Protein AF-A0A847A2R9-F1 (afdb_monomer_lite)

Radius of gyration: 17.77 Å; chains: 1; bounding box: 40×55×48 Å

pLDDT: mean 84.09, std 15.03, range [45.41, 97.19]

Sequence (119 aa):
MTVMTLTTTMRPEVLPLAPTKTVEEVWQQPAVGTPWCEDGEHNLGLDEVLDVLYALGFNEDMQSVTHAQIVRMSMELWLYEAVCAFFHLGVEDAAKRVHGVVADEYPLGEGLAIVKEFS

Structure (mmCIF, N/CA/C/O backbone):
data_AF-A0A847A2R9-F1
#
_entry.id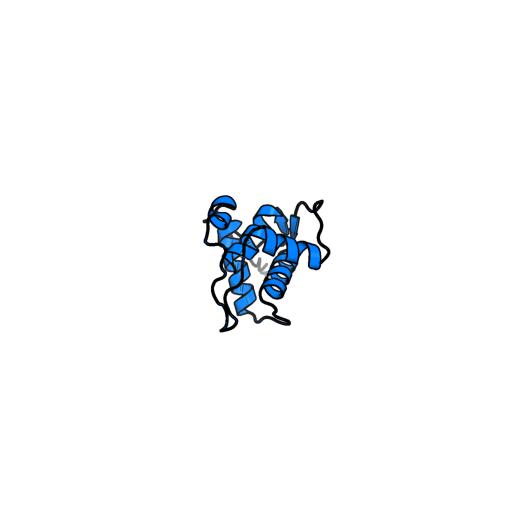   AF-A0A847A2R9-F1
#
loop_
_atom_site.group_PDB
_atom_site.id
_atom_site.type_symbol
_atom_site.label_atom_id
_atom_site.label_alt_id
_atom_site.label_comp_id
_atom_site.label_asym_id
_atom_site.label_entity_id
_atom_site.label_seq_id
_atom_site.pdbx_PDB_ins_code
_atom_site.Cartn_x
_atom_site.Cartn_y
_atom_site.Cartn_z
_atom_site.occupancy
_atom_site.B_iso_or_equiv
_atom_site.auth_seq_id
_atom_site.auth_comp_id
_atom_site.auth_asym_id
_atom_site.auth_atom_id
_atom_site.pdbx_PDB_model_num
ATOM 1 N N . MET A 1 1 ? -21.509 -45.051 32.765 1.00 45.41 1 MET A N 1
ATOM 2 C CA . MET A 1 1 ? -21.341 -43.585 32.855 1.00 45.41 1 MET A CA 1
ATOM 3 C C . MET A 1 1 ? -20.363 -43.182 31.765 1.00 45.41 1 MET A C 1
ATOM 5 O O . MET A 1 1 ? -19.192 -43.508 31.882 1.00 45.41 1 MET A O 1
ATOM 9 N N . THR A 1 2 ? -20.854 -42.595 30.675 1.00 47.00 2 THR A N 1
ATOM 10 C CA . THR A 1 2 ? -20.033 -42.176 29.528 1.00 47.00 2 THR A CA 1
ATOM 11 C C . THR A 1 2 ? -19.778 -40.682 29.660 1.00 47.00 2 THR A C 1
ATOM 13 O O . THR A 1 2 ? -20.729 -39.906 29.682 1.00 47.00 2 THR A O 1
ATOM 16 N N . VAL A 1 3 ? -18.517 -40.281 29.802 1.00 47.25 3 VAL A N 1
ATOM 17 C CA . VAL A 1 3 ? -18.122 -38.869 29.865 1.00 47.25 3 VAL A CA 1
ATOM 18 C C . VAL A 1 3 ? -17.824 -38.416 28.437 1.00 47.25 3 VAL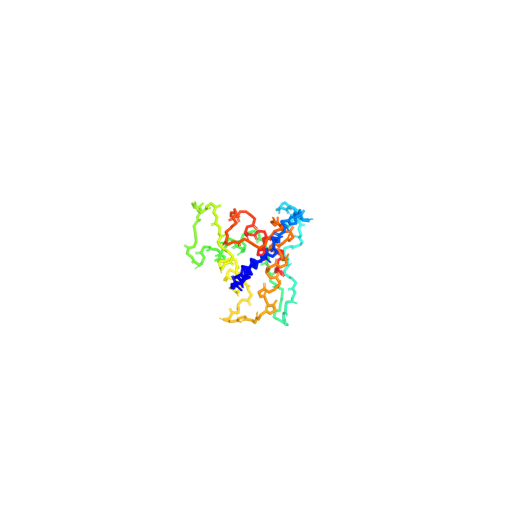 A C 1
ATOM 20 O O . VAL A 1 3 ? -16.877 -38.903 27.827 1.00 47.25 3 VAL A O 1
ATOM 23 N N . MET A 1 4 ? -18.655 -37.528 27.885 1.00 48.19 4 MET A N 1
ATOM 24 C CA . MET A 1 4 ? -18.361 -36.830 26.631 1.00 48.19 4 MET A CA 1
ATOM 25 C C . MET A 1 4 ? -17.498 -35.609 26.950 1.00 48.19 4 MET A C 1
ATOM 27 O O . MET A 1 4 ? -17.961 -34.663 27.583 1.00 48.19 4 MET A O 1
ATOM 31 N N . THR A 1 5 ? -16.240 -35.631 26.529 1.00 51.59 5 THR A N 1
ATOM 32 C CA . THR A 1 5 ? -15.365 -34.458 26.536 1.00 51.59 5 THR A CA 1
ATOM 33 C C . THR A 1 5 ? -15.664 -33.602 25.309 1.00 51.59 5 THR A C 1
ATOM 35 O O . THR A 1 5 ? -15.358 -33.980 24.182 1.00 51.59 5 THR A O 1
ATOM 38 N N . LEU A 1 6 ? -16.278 -32.439 25.530 1.00 53.78 6 LEU A N 1
ATOM 39 C CA . LEU A 1 6 ? -16.401 -31.380 24.531 1.00 53.78 6 LEU A CA 1
ATOM 40 C C . LEU A 1 6 ? -15.054 -30.657 24.436 1.00 53.78 6 LEU A C 1
ATOM 42 O O . LEU A 1 6 ? -14.677 -29.905 25.334 1.00 53.78 6 LEU A O 1
ATOM 46 N N . THR A 1 7 ? -14.305 -30.906 23.367 1.00 52.59 7 THR A N 1
ATOM 47 C CA . THR A 1 7 ? -13.099 -30.136 23.050 1.00 52.59 7 THR A CA 1
ATOM 48 C C . THR A 1 7 ? -13.528 -28.847 22.353 1.00 52.59 7 THR A C 1
ATOM 50 O O . THR A 1 7 ? -13.653 -28.798 21.133 1.00 52.59 7 THR A O 1
ATOM 53 N N . THR A 1 8 ? -13.794 -27.795 23.128 1.00 56.47 8 THR A N 1
ATOM 54 C CA . THR A 1 8 ? -13.871 -26.434 22.585 1.00 56.47 8 THR A CA 1
ATOM 55 C C . THR A 1 8 ? -12.456 -26.011 22.207 1.00 56.47 8 THR A C 1
ATOM 57 O O . THR A 1 8 ? -11.657 -25.641 23.065 1.00 56.47 8 THR A O 1
ATOM 60 N N . THR A 1 9 ? -12.127 -26.089 20.920 1.00 56.72 9 THR A N 1
ATOM 61 C CA . THR A 1 9 ? -10.931 -25.453 20.363 1.00 56.72 9 THR A CA 1
ATOM 62 C C . THR A 1 9 ? -11.115 -23.940 20.458 1.00 56.72 9 THR A C 1
ATOM 64 O O . THR A 1 9 ? -11.808 -23.340 19.639 1.00 56.72 9 THR A O 1
ATOM 67 N N . MET A 1 10 ? -10.520 -23.311 21.474 1.00 48.50 10 MET A N 1
ATOM 68 C CA . MET A 1 10 ? -10.335 -21.861 21.488 1.00 48.50 10 MET A CA 1
ATOM 69 C C . MET A 1 10 ? -9.346 -21.506 20.374 1.00 48.50 10 MET A C 1
ATOM 71 O O . MET A 1 10 ? -8.151 -21.777 20.483 1.00 48.50 10 MET A O 1
ATOM 75 N N . ARG A 1 11 ? -9.851 -20.932 19.278 1.00 56.38 11 ARG A N 1
ATOM 76 C CA . ARG A 1 11 ? -9.018 -20.224 18.303 1.00 56.38 11 ARG A CA 1
ATOM 77 C C . ARG A 1 11 ? -8.538 -18.944 18.998 1.00 56.38 11 ARG A C 1
ATOM 79 O O . ARG A 1 11 ? -9.395 -18.219 19.499 1.00 56.38 11 ARG A O 1
ATOM 86 N N . PRO A 1 12 ? -7.226 -18.669 19.088 1.00 53.50 12 PRO A N 1
ATOM 87 C CA . PRO A 1 12 ? -6.765 -17.413 19.657 1.00 53.50 12 PRO A CA 1
ATOM 88 C C . PRO A 1 12 ? -7.314 -16.274 18.797 1.00 53.50 12 PRO A C 1
ATOM 90 O O . PRO A 1 12 ? -7.092 -16.234 17.585 1.00 53.50 12 PRO A O 1
ATOM 93 N N . GLU A 1 13 ? -8.084 -15.393 19.423 1.00 57.22 13 GLU A N 1
ATOM 94 C CA . GLU A 1 13 ? -8.510 -14.135 18.831 1.00 57.22 13 GLU A CA 1
ATOM 95 C C . GLU A 1 13 ? -7.252 -13.270 18.714 1.00 57.22 13 GLU A C 1
ATOM 97 O O . GLU A 1 13 ? -6.667 -12.862 19.718 1.00 57.22 13 GLU A O 1
ATOM 102 N N . VAL A 1 14 ? -6.751 -13.100 17.489 1.00 64.06 14 VAL A N 1
ATOM 103 C CA . VAL A 1 14 ? -5.631 -12.194 17.227 1.00 64.06 14 VAL A CA 1
ATOM 104 C C . VAL A 1 14 ? -6.181 -10.790 17.429 1.00 64.06 14 VAL A C 1
ATOM 106 O O . VAL A 1 14 ? -6.896 -10.274 16.575 1.00 64.06 14 VAL A O 1
ATOM 109 N N . LEU A 1 15 ? -5.912 -10.214 18.600 1.00 62.50 15 LEU A N 1
ATOM 110 C CA . LEU A 1 15 ? -6.312 -8.848 18.913 1.00 62.50 15 LEU A CA 1
ATOM 111 C C . LEU A 1 15 ? -5.688 -7.897 17.877 1.00 62.50 15 LEU A C 1
ATOM 113 O O . LEU A 1 15 ? -4.486 -8.018 17.616 1.00 62.50 15 LEU A O 1
ATOM 117 N N . PRO A 1 16 ? -6.467 -6.964 17.299 1.00 68.00 16 PRO A N 1
ATOM 118 C CA . PRO A 1 16 ? -5.929 -5.941 16.412 1.00 68.00 16 PRO A CA 1
ATOM 119 C C . PRO A 1 16 ? -4.798 -5.184 17.112 1.00 68.00 16 PRO A C 1
ATOM 121 O O . PRO A 1 16 ? -4.945 -4.770 18.267 1.00 68.00 16 PRO A O 1
ATOM 124 N N . LEU A 1 17 ? -3.664 -5.014 16.434 1.00 75.81 17 LEU A N 1
ATOM 125 C CA . LEU A 1 17 ? -2.611 -4.124 16.910 1.00 75.81 17 LEU A CA 1
ATOM 126 C C . LEU A 1 17 ? -3.048 -2.681 16.651 1.00 75.81 17 LEU A C 1
ATOM 128 O O . LEU A 1 17 ? -3.836 -2.409 15.748 1.00 75.81 17 LEU A O 1
ATOM 132 N N . ALA A 1 18 ? -2.536 -1.737 17.436 1.00 81.56 18 ALA A N 1
ATOM 133 C CA . ALA A 1 18 ? -2.655 -0.338 17.049 1.00 81.56 18 ALA A CA 1
ATOM 134 C C . ALA A 1 18 ? -1.826 -0.112 15.770 1.00 81.56 18 ALA A C 1
ATOM 136 O O . ALA A 1 18 ? -0.678 -0.572 15.735 1.00 81.56 18 ALA A O 1
ATOM 137 N N . PRO A 1 19 ? -2.358 0.596 14.755 1.00 87.12 19 PRO A N 1
ATOM 138 C CA . PRO A 1 19 ? -1.555 1.066 13.637 1.00 87.12 19 PRO A CA 1
ATOM 139 C C . PRO A 1 19 ? -0.315 1.793 14.148 1.00 87.12 19 PRO A C 1
ATOM 141 O O . PRO A 1 19 ? -0.399 2.652 15.029 1.00 87.12 19 PRO A O 1
ATOM 144 N N . THR A 1 20 ? 0.845 1.438 13.612 1.00 92.44 20 THR A N 1
ATOM 145 C CA . THR A 1 20 ? 2.116 2.085 13.954 1.00 92.44 20 THR A CA 1
ATOM 146 C C . THR A 1 20 ? 2.446 3.244 13.020 1.00 92.44 20 THR A C 1
ATOM 148 O O . THR A 1 20 ? 3.354 4.010 13.324 1.00 92.44 20 THR A O 1
ATOM 151 N N . LYS A 1 21 ? 1.754 3.342 11.878 1.00 92.06 21 LYS A N 1
ATOM 152 C CA . LYS A 1 21 ? 1.878 4.416 10.891 1.00 92.06 21 LYS A CA 1
ATOM 153 C C . LYS A 1 21 ? 0.495 4.854 10.423 1.00 92.06 21 LYS A C 1
ATOM 155 O O . LYS A 1 21 ? -0.369 4.024 10.158 1.00 92.06 21 LYS A O 1
ATOM 160 N N . THR A 1 22 ? 0.305 6.156 10.290 1.00 94.94 22 THR A N 1
ATOM 161 C CA . THR A 1 22 ? -0.858 6.760 9.638 1.00 94.94 22 THR A CA 1
ATOM 162 C C . THR A 1 22 ? -0.678 6.779 8.120 1.00 94.94 22 THR A C 1
ATOM 164 O O . THR A 1 22 ? 0.443 6.744 7.615 1.00 94.94 22 THR A O 1
ATOM 167 N N . VAL A 1 23 ? -1.786 6.891 7.381 1.00 94.31 23 VAL A N 1
ATOM 168 C CA . VAL A 1 23 ? -1.768 7.061 5.916 1.00 94.31 23 VAL A CA 1
ATOM 169 C C . VAL A 1 23 ? -0.903 8.258 5.509 1.00 94.31 23 VAL A C 1
ATOM 171 O O . VAL A 1 23 ? -0.086 8.144 4.603 1.00 94.31 23 VAL A O 1
ATOM 174 N N . GLU A 1 24 ? -1.028 9.383 6.215 1.00 94.75 24 GLU A N 1
ATOM 175 C CA . GLU A 1 24 ? -0.223 10.582 5.959 1.00 94.75 24 GLU A CA 1
ATOM 176 C C . GLU A 1 24 ? 1.276 10.299 6.133 1.00 94.75 24 GLU A C 1
ATOM 178 O O . GLU A 1 24 ? 2.068 10.589 5.242 1.00 94.75 24 GLU A O 1
ATOM 183 N N . GLU A 1 25 ? 1.680 9.670 7.243 1.00 94.00 25 GLU A N 1
ATOM 184 C CA . GLU A 1 25 ? 3.089 9.338 7.499 1.00 94.00 25 GLU A CA 1
ATOM 185 C C . GLU A 1 25 ? 3.685 8.413 6.435 1.00 94.00 25 GLU A C 1
ATOM 187 O O . GLU A 1 25 ? 4.876 8.515 6.141 1.00 94.00 25 GLU A O 1
ATOM 192 N N . VAL A 1 26 ? 2.882 7.522 5.850 1.00 93.56 26 VAL A N 1
ATOM 193 C CA . VAL A 1 26 ? 3.316 6.668 4.739 1.00 93.56 26 VAL A CA 1
ATOM 194 C C . VAL A 1 26 ? 3.611 7.498 3.488 1.00 93.56 26 VAL A C 1
ATOM 196 O O . VAL A 1 26 ? 4.658 7.317 2.870 1.00 93.56 26 VAL A O 1
ATOM 199 N N . TRP A 1 27 ? 2.742 8.445 3.137 1.00 93.06 27 TRP A N 1
ATOM 200 C CA . TRP A 1 27 ? 2.913 9.272 1.936 1.00 93.06 27 TRP A CA 1
ATOM 201 C C . TRP A 1 27 ? 3.979 10.365 2.069 1.00 93.06 27 TRP A C 1
ATOM 203 O O . TRP A 1 27 ? 4.446 10.881 1.058 1.00 93.06 27 TRP A O 1
ATOM 213 N N . GLN A 1 28 ? 4.419 10.680 3.290 1.00 92.69 28 GLN A N 1
ATOM 214 C CA . GLN A 1 28 ? 5.578 11.549 3.531 1.00 92.69 28 GLN A CA 1
ATOM 215 C C . GLN A 1 28 ? 6.928 10.819 3.377 1.00 92.69 28 GLN A C 1
ATOM 217 O O . GLN A 1 28 ? 7.986 11.451 3.454 1.00 92.69 28 GLN A O 1
ATOM 222 N N . GLN A 1 29 ? 6.932 9.496 3.175 1.00 88.56 29 GLN A N 1
ATOM 223 C CA . GLN A 1 29 ? 8.156 8.748 2.882 1.00 88.56 29 GLN A CA 1
ATOM 224 C C . GLN A 1 29 ? 8.690 9.104 1.482 1.00 88.56 29 GLN A C 1
ATOM 226 O O . GLN A 1 29 ? 7.921 9.531 0.619 1.00 88.56 29 GLN A O 1
ATOM 231 N N . PRO A 1 30 ? 9.998 8.917 1.215 1.00 87.06 30 PRO A N 1
ATOM 232 C CA . PRO A 1 30 ? 10.548 9.109 -0.123 1.00 87.06 30 PRO A CA 1
ATOM 233 C C . PRO A 1 30 ? 9.720 8.377 -1.187 1.00 87.06 30 PRO A C 1
ATOM 235 O O . PRO A 1 30 ? 9.303 7.236 -0.985 1.00 87.06 30 PRO A O 1
ATOM 238 N N . ALA A 1 31 ? 9.495 9.010 -2.338 1.00 83.44 31 ALA A N 1
ATOM 239 C CA . ALA A 1 31 ? 8.711 8.453 -3.446 1.00 83.44 31 ALA A CA 1
ATOM 240 C C . ALA A 1 31 ? 9.459 7.356 -4.233 1.00 83.44 31 ALA A C 1
ATOM 242 O O . ALA A 1 31 ? 9.233 7.187 -5.424 1.00 83.44 31 ALA A O 1
ATOM 243 N N . VAL A 1 32 ? 10.340 6.611 -3.570 1.00 79.69 32 VAL A N 1
ATOM 244 C CA . VAL A 1 32 ? 11.132 5.521 -4.143 1.00 79.69 32 VAL A CA 1
ATOM 245 C C . VAL A 1 32 ? 10.865 4.240 -3.365 1.00 79.69 32 VAL A C 1
ATOM 247 O O . VAL A 1 32 ? 10.733 4.285 -2.141 1.00 79.69 32 VAL A O 1
ATOM 250 N N . GLY A 1 33 ? 10.749 3.122 -4.075 1.00 69.88 33 GLY A N 1
ATOM 251 C CA . GLY A 1 33 ? 10.626 1.798 -3.471 1.00 69.88 33 GLY A CA 1
ATOM 252 C C . GLY A 1 33 ? 11.921 1.294 -2.875 1.00 69.88 33 GLY A C 1
ATOM 253 O O . GLY A 1 33 ? 13.015 1.624 -3.336 1.00 69.88 33 GLY A O 1
ATOM 254 N N . THR A 1 34 ? 11.785 0.463 -1.849 1.00 69.19 34 THR A N 1
ATOM 255 C CA . THR A 1 34 ? 12.879 -0.364 -1.363 1.00 69.19 34 THR A CA 1
ATOM 256 C C . THR A 1 34 ? 13.185 -1.395 -2.441 1.00 69.19 34 THR A C 1
ATOM 258 O O . THR A 1 34 ? 12.299 -2.160 -2.799 1.00 69.19 34 THR A O 1
ATOM 261 N N . PRO A 1 35 ? 14.413 -1.473 -2.972 1.00 65.88 35 PRO A N 1
ATOM 262 C CA . PRO A 1 35 ? 14.726 -2.458 -3.998 1.00 65.88 35 PRO A CA 1
ATOM 263 C C . PRO A 1 35 ? 14.550 -3.873 -3.430 1.00 65.88 35 PRO A C 1
ATOM 265 O O . PRO A 1 35 ? 15.331 -4.322 -2.589 1.00 65.88 35 PRO A O 1
ATOM 268 N N . TRP A 1 36 ? 13.498 -4.567 -3.870 1.00 63.12 36 TRP A N 1
ATOM 269 C CA . TRP A 1 36 ? 13.210 -5.947 -3.469 1.00 63.12 36 TRP A CA 1
ATOM 270 C C . TRP A 1 36 ? 14.088 -6.955 -4.230 1.00 63.12 36 TRP A C 1
ATOM 272 O O . TRP A 1 36 ? 14.404 -8.017 -3.693 1.00 63.12 36 TRP A O 1
ATOM 282 N N . CYS A 1 37 ? 14.502 -6.615 -5.455 1.00 56.38 37 CYS A N 1
ATOM 283 C CA . CYS A 1 37 ? 15.431 -7.333 -6.340 1.00 56.38 37 CYS A CA 1
ATOM 284 C C . CYS A 1 37 ? 16.221 -6.297 -7.177 1.00 56.38 37 CYS A C 1
ATOM 286 O O . CYS A 1 37 ? 15.869 -5.123 -7.154 1.00 56.38 37 CYS A O 1
ATOM 288 N N . GLU A 1 38 ? 17.295 -6.690 -7.878 1.00 55.38 38 GLU A N 1
ATOM 289 C CA . GLU A 1 38 ? 18.253 -5.791 -8.579 1.00 55.38 38 GLU A CA 1
ATOM 290 C C . GLU A 1 38 ? 17.656 -4.885 -9.685 1.00 55.38 38 GLU A C 1
ATOM 292 O O . GLU A 1 38 ? 18.379 -4.112 -10.321 1.00 55.38 38 GLU A O 1
ATOM 297 N N . ASP A 1 39 ? 16.345 -4.942 -9.898 1.00 56.41 39 ASP A N 1
ATOM 298 C CA . ASP A 1 39 ? 15.614 -4.213 -10.923 1.00 56.41 39 ASP A CA 1
ATOM 299 C C . ASP A 1 39 ? 15.275 -2.785 -10.461 1.00 56.41 39 ASP A C 1
ATOM 301 O O . ASP A 1 39 ? 14.134 -2.4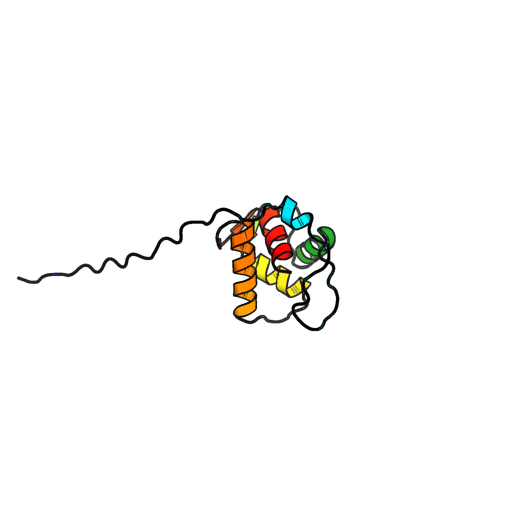48 -10.194 1.00 56.41 39 ASP A O 1
ATOM 305 N N . GLY A 1 40 ? 16.294 -1.927 -10.394 1.00 55.94 40 GLY A N 1
ATOM 306 C CA . GLY A 1 40 ? 16.151 -0.467 -10.472 1.00 55.94 40 GLY A CA 1
ATOM 307 C C . GLY A 1 40 ? 15.353 0.257 -9.371 1.00 55.94 40 GLY A C 1
ATOM 308 O O . GLY A 1 40 ? 14.855 -0.307 -8.402 1.00 55.94 40 GLY A O 1
ATOM 309 N N . GLU A 1 41 ? 15.290 1.583 -9.505 1.00 66.00 41 GLU A N 1
ATOM 310 C CA . GLU A 1 41 ? 14.459 2.447 -8.663 1.00 66.00 41 GLU A CA 1
ATOM 311 C C . GLU A 1 41 ? 13.024 2.449 -9.207 1.00 66.00 41 GLU A C 1
ATOM 313 O O . GLU A 1 41 ? 12.796 2.815 -10.361 1.00 66.00 41 GLU A O 1
ATOM 318 N N . HIS A 1 42 ? 12.052 2.070 -8.376 1.00 72.56 42 HIS A N 1
ATOM 319 C CA . HIS A 1 42 ? 10.630 2.196 -8.693 1.00 72.56 42 HIS A CA 1
ATOM 320 C C . HIS A 1 42 ? 10.080 3.480 -8.068 1.00 72.56 42 HIS A C 1
ATOM 322 O O . HIS A 1 42 ? 10.213 3.684 -6.858 1.00 72.56 42 HIS A O 1
ATOM 328 N N . ASN A 1 43 ? 9.450 4.338 -8.876 1.00 79.00 43 ASN A N 1
ATOM 329 C CA . ASN A 1 43 ? 8.699 5.473 -8.348 1.00 79.00 43 ASN A CA 1
ATOM 330 C C . ASN A 1 43 ? 7.416 4.971 -7.691 1.00 79.00 43 ASN A C 1
ATOM 332 O O . ASN A 1 43 ? 6.661 4.187 -8.261 1.00 79.00 43 ASN A O 1
ATOM 336 N N . LEU A 1 44 ? 7.190 5.450 -6.479 1.00 84.94 44 LEU A N 1
ATOM 337 C CA . LEU A 1 44 ? 6.064 5.087 -5.632 1.00 84.94 44 LEU A CA 1
ATOM 338 C C . LEU A 1 44 ? 5.414 6.355 -5.081 1.00 84.94 44 LEU A C 1
ATOM 340 O O . LEU A 1 44 ? 5.206 6.481 -3.870 1.00 84.94 44 LEU A O 1
ATOM 344 N N . GLY A 1 45 ? 5.213 7.351 -5.939 1.00 88.25 45 GLY A N 1
ATOM 345 C CA . GLY A 1 45 ? 4.331 8.461 -5.627 1.00 88.25 45 GLY A CA 1
ATOM 346 C C . GLY A 1 45 ? 2.876 8.001 -5.665 1.00 88.25 45 GLY A C 1
ATOM 347 O O . GLY A 1 45 ? 2.555 6.872 -6.047 1.00 88.25 45 GLY A O 1
ATOM 348 N N . LEU A 1 46 ? 1.979 8.877 -5.217 1.00 88.38 46 LEU A N 1
ATOM 349 C CA . LEU A 1 46 ? 0.548 8.586 -5.244 1.00 88.38 46 LEU A CA 1
ATOM 350 C C . LEU A 1 46 ? 0.064 8.357 -6.681 1.00 88.38 46 LEU A C 1
ATOM 352 O O . LEU A 1 46 ? -0.686 7.416 -6.918 1.00 88.38 46 LEU A O 1
ATOM 356 N N . ASP A 1 47 ? 0.537 9.175 -7.620 1.00 90.06 47 ASP A N 1
ATOM 357 C CA . ASP A 1 47 ? 0.141 9.105 -9.026 1.00 90.06 47 ASP A CA 1
ATOM 358 C C . ASP A 1 47 ? 0.535 7.759 -9.651 1.00 90.06 47 ASP A C 1
ATOM 360 O O . ASP A 1 47 ? -0.302 7.121 -10.280 1.00 90.06 47 ASP A O 1
ATOM 364 N N . GLU A 1 48 ? 1.745 7.249 -9.395 1.00 89.31 48 GLU A N 1
ATOM 365 C CA . GLU A 1 48 ? 2.170 5.943 -9.918 1.00 89.31 48 GLU A CA 1
ATOM 366 C C . GLU A 1 48 ? 1.348 4.780 -9.345 1.00 89.31 48 GLU A C 1
ATOM 368 O O . GLU A 1 48 ? 0.977 3.849 -10.064 1.00 89.31 48 GLU A O 1
ATOM 373 N N . VAL A 1 49 ? 1.025 4.828 -8.048 1.00 89.69 49 VAL A N 1
ATOM 374 C CA . VAL A 1 49 ? 0.176 3.805 -7.418 1.00 89.69 49 VAL A CA 1
ATOM 375 C C . VAL A 1 49 ? -1.251 3.869 -7.975 1.00 89.69 49 VAL A C 1
ATOM 377 O O . VAL A 1 49 ? -1.869 2.825 -8.199 1.00 89.69 49 VAL A O 1
ATOM 380 N N . LEU A 1 50 ? -1.775 5.072 -8.230 1.00 90.56 50 LEU A N 1
ATOM 381 C CA . LEU A 1 50 ? -3.080 5.268 -8.860 1.00 90.56 50 LEU A CA 1
ATOM 382 C C . LEU A 1 50 ? -3.090 4.804 -10.322 1.00 90.56 50 LEU A C 1
ATOM 384 O O . LEU A 1 50 ? -4.060 4.182 -10.745 1.00 90.56 50 LEU A O 1
ATOM 388 N N . ASP A 1 51 ? -2.020 5.025 -11.080 1.00 90.88 51 ASP A N 1
ATOM 389 C CA . ASP A 1 51 ? -1.904 4.539 -12.456 1.00 90.88 51 ASP A CA 1
ATOM 390 C C . ASP A 1 51 ? -1.991 3.007 -12.515 1.00 90.88 51 ASP A C 1
ATOM 392 O O . ASP A 1 51 ? -2.734 2.457 -13.333 1.00 90.88 51 ASP A O 1
ATOM 396 N N . VAL A 1 52 ? -1.309 2.303 -11.601 1.00 89.88 52 VAL A N 1
ATOM 397 C CA . VAL A 1 52 ? -1.423 0.838 -11.472 1.00 89.88 52 VAL A CA 1
ATOM 398 C C . VAL A 1 52 ? -2.832 0.424 -11.052 1.00 89.88 52 VAL A C 1
ATOM 400 O O . VAL A 1 52 ? -3.391 -0.524 -11.608 1.00 89.88 52 VAL A O 1
ATOM 403 N N . LEU A 1 53 ? -3.432 1.142 -10.099 1.00 89.50 53 LEU A N 1
ATOM 404 C CA . LEU A 1 53 ? -4.811 0.914 -9.672 1.00 89.50 53 LEU A CA 1
ATOM 405 C C . LEU A 1 53 ? -5.762 0.973 -10.889 1.00 89.50 53 LEU A C 1
ATOM 407 O O . LEU A 1 53 ? -6.494 0.016 -11.155 1.00 89.50 53 LEU A O 1
ATOM 411 N N . TYR A 1 54 ? -5.695 2.037 -11.691 1.00 90.75 54 TYR A N 1
ATOM 412 C CA . TYR A 1 54 ? -6.529 2.195 -12.885 1.00 90.75 54 TYR A CA 1
ATOM 413 C C . TYR A 1 54 ? -6.230 1.154 -13.969 1.00 90.75 54 TYR A C 1
ATOM 415 O O . TYR A 1 54 ? -7.161 0.617 -14.575 1.00 90.75 54 TYR A O 1
ATOM 423 N N . ALA A 1 55 ? -4.959 0.808 -14.191 1.00 89.56 55 ALA A N 1
ATOM 424 C CA . ALA A 1 55 ? -4.565 -0.221 -15.155 1.00 89.56 55 ALA A CA 1
ATOM 425 C C . ALA A 1 55 ? -5.159 -1.603 -14.823 1.00 89.56 55 ALA A C 1
ATOM 427 O O . ALA A 1 55 ? -5.459 -2.388 -15.725 1.00 89.56 55 ALA A O 1
ATOM 428 N N . LEU A 1 56 ? -5.395 -1.883 -13.538 1.00 90.38 56 LEU A N 1
ATOM 429 C CA . LEU A 1 56 ? -6.029 -3.117 -13.071 1.00 90.38 56 LEU A CA 1
ATOM 430 C C . LEU A 1 56 ? -7.565 -3.101 -13.153 1.00 90.38 56 LEU A C 1
ATOM 432 O O . LEU A 1 56 ? -8.205 -4.102 -12.819 1.00 90.38 56 LEU A O 1
ATOM 436 N N . GLY A 1 57 ? -8.157 -2.006 -13.638 1.00 88.56 57 GLY A N 1
ATOM 437 C CA . GLY A 1 57 ? -9.602 -1.848 -13.810 1.00 88.56 57 GLY A CA 1
ATOM 438 C C . GLY A 1 57 ? -10.339 -1.390 -12.551 1.00 88.56 57 GLY A C 1
ATOM 439 O O . GLY A 1 57 ? -11.568 -1.463 -12.508 1.00 88.56 57 GLY A O 1
ATOM 440 N N . PHE A 1 58 ? -9.612 -0.933 -11.532 1.00 85.56 58 PHE A N 1
ATOM 441 C CA . PHE A 1 58 ? -10.190 -0.225 -10.393 1.00 85.56 58 PHE A CA 1
ATOM 442 C C . PHE A 1 58 ? -10.515 1.219 -10.798 1.00 85.56 58 PHE A C 1
ATOM 444 O O . PHE A 1 58 ? -9.946 1.740 -11.755 1.00 85.56 58 PHE A O 1
ATOM 451 N N . ASN A 1 59 ? -11.460 1.864 -10.117 1.00 82.25 59 ASN A N 1
ATOM 452 C CA . ASN A 1 59 ? -11.922 3.204 -10.487 1.00 82.25 59 ASN A CA 1
ATOM 453 C C . ASN A 1 59 ? -12.072 4.127 -9.271 1.00 82.25 59 ASN A C 1
ATOM 455 O O . ASN A 1 59 ? -11.993 3.689 -8.125 1.00 82.25 59 ASN A O 1
ATOM 459 N N . GLU A 1 60 ? -12.294 5.411 -9.551 1.00 76.19 60 GLU A N 1
ATOM 460 C CA . GLU A 1 60 ? -12.403 6.487 -8.557 1.00 76.19 60 GLU A CA 1
ATOM 461 C C . GLU A 1 60 ? -13.611 6.357 -7.612 1.00 76.19 60 GLU A C 1
ATOM 463 O O . GLU A 1 60 ? -13.606 6.938 -6.528 1.00 76.19 60 GLU A O 1
ATOM 468 N N . ASP A 1 61 ? -14.622 5.560 -7.975 1.00 84.88 61 ASP A N 1
ATOM 469 C CA . ASP A 1 61 ? -15.798 5.324 -7.129 1.00 84.88 61 ASP A CA 1
ATOM 470 C C . ASP A 1 61 ? -15.512 4.329 -5.991 1.00 84.88 61 ASP A C 1
ATOM 472 O O . ASP A 1 61 ? -16.290 4.225 -5.033 1.00 84.88 61 ASP A O 1
ATOM 476 N N . MET A 1 62 ? -14.402 3.587 -6.068 1.00 88.06 62 MET A N 1
ATOM 477 C CA . MET A 1 62 ? -14.041 2.598 -5.060 1.00 88.06 62 MET A CA 1
ATOM 478 C C . MET A 1 62 ? -13.778 3.251 -3.705 1.00 88.06 62 MET A C 1
ATOM 480 O O . MET A 1 62 ? -12.952 4.144 -3.556 1.00 88.06 62 MET A O 1
ATOM 484 N N . GLN A 1 63 ? -14.469 2.756 -2.681 1.00 93.31 63 GLN A N 1
ATOM 485 C CA . GLN A 1 63 ? -14.279 3.203 -1.298 1.00 93.31 63 GLN A CA 1
ATOM 486 C C . GLN A 1 63 ? -13.328 2.287 -0.518 1.00 93.31 63 GLN A C 1
ATOM 488 O O . GLN A 1 63 ? -12.820 2.668 0.539 1.00 93.31 63 GLN A O 1
ATOM 493 N N . SER A 1 64 ? -13.075 1.084 -1.035 1.00 95.44 64 SER A N 1
ATOM 494 C CA . SER A 1 64 ? -12.311 0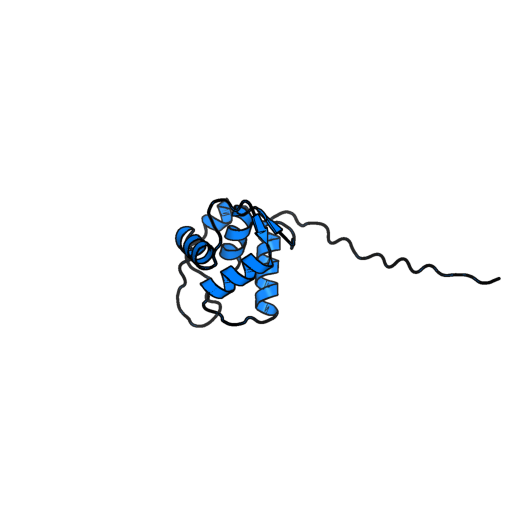.031 -0.375 1.00 95.44 64 SER A CA 1
ATOM 495 C C . SER A 1 64 ? -11.572 -0.859 -1.372 1.00 95.44 64 SER A C 1
ATOM 497 O O . SER A 1 64 ? -11.917 -0.922 -2.553 1.00 95.44 64 SER A O 1
ATOM 499 N N . VAL A 1 65 ? -10.546 -1.552 -0.878 1.00 95.31 65 VAL A N 1
ATOM 500 C CA . VAL A 1 65 ? -9.794 -2.582 -1.602 1.00 95.31 65 VAL A CA 1
ATOM 501 C C . VAL A 1 65 ? -9.577 -3.801 -0.716 1.00 95.31 65 VAL A C 1
ATOM 503 O O . VAL A 1 65 ? -9.376 -3.697 0.492 1.00 95.31 65 VAL A O 1
ATOM 506 N N . THR A 1 66 ? -9.593 -4.978 -1.322 1.00 96.38 66 THR A N 1
ATOM 507 C CA . THR A 1 66 ? -9.318 -6.249 -0.649 1.00 96.38 66 THR A CA 1
ATOM 508 C C . THR A 1 66 ? -7.822 -6.488 -0.492 1.00 96.38 66 THR A C 1
ATOM 510 O O . THR A 1 66 ? -7.017 -6.014 -1.296 1.00 96.38 66 THR A O 1
ATOM 513 N N . HIS A 1 67 ? -7.436 -7.314 0.480 1.00 96.56 67 HIS A N 1
ATOM 514 C CA . HIS A 1 67 ? -6.037 -7.720 0.641 1.00 96.56 67 HIS A CA 1
ATOM 515 C C . HIS A 1 67 ? -5.459 -8.356 -0.634 1.00 96.56 67 HIS A C 1
ATOM 517 O O . HIS A 1 67 ? -4.322 -8.095 -1.018 1.00 96.56 67 HIS A O 1
ATOM 523 N N . ALA A 1 68 ? -6.263 -9.152 -1.346 1.00 95.06 68 ALA A N 1
ATOM 524 C CA . ALA A 1 68 ? -5.857 -9.758 -2.611 1.00 95.06 68 ALA A CA 1
ATOM 525 C C . ALA A 1 68 ? -5.609 -8.714 -3.714 1.00 95.06 68 ALA A C 1
ATOM 527 O O . ALA A 1 68 ? -4.701 -8.882 -4.527 1.00 95.06 68 ALA A O 1
ATOM 528 N N . GLN A 1 69 ? -6.392 -7.632 -3.742 1.00 95.31 69 GLN A N 1
ATOM 529 C CA . GLN A 1 69 ? -6.177 -6.522 -4.673 1.00 95.31 69 GLN A CA 1
ATOM 530 C C . GLN A 1 69 ? -4.908 -5.741 -4.323 1.00 95.31 69 GLN A C 1
ATOM 532 O O . GLN A 1 69 ? -4.150 -5.435 -5.235 1.00 95.31 69 GLN A O 1
ATOM 537 N N . ILE A 1 70 ? -4.626 -5.516 -3.034 1.00 96.00 70 ILE A N 1
ATOM 538 C CA . ILE A 1 70 ? -3.362 -4.918 -2.566 1.00 96.00 70 ILE A CA 1
ATOM 539 C C . ILE A 1 70 ? -2.170 -5.755 -3.039 1.00 96.00 70 ILE A C 1
ATOM 541 O O . ILE A 1 70 ? -1.269 -5.220 -3.676 1.00 96.00 70 ILE A O 1
ATOM 545 N N . VAL A 1 71 ? -2.191 -7.075 -2.811 1.00 95.31 71 VAL A N 1
ATOM 546 C CA . VAL A 1 71 ? -1.133 -7.982 -3.291 1.00 95.31 71 VAL A CA 1
ATOM 547 C C . VAL A 1 71 ? -0.963 -7.865 -4.804 1.00 95.31 71 VAL A C 1
ATOM 549 O O . VAL A 1 71 ? 0.161 -7.734 -5.281 1.00 95.31 71 VAL A O 1
ATOM 552 N N . ARG A 1 72 ? -2.065 -7.879 -5.564 1.00 93.56 72 ARG A N 1
ATOM 553 C CA . ARG A 1 72 ? -2.020 -7.764 -7.025 1.00 93.56 72 ARG A CA 1
ATOM 554 C C . ARG A 1 72 ? -1.446 -6.423 -7.481 1.00 93.56 72 ARG A C 1
ATOM 556 O O . ARG A 1 72 ? -0.623 -6.409 -8.383 1.00 93.56 72 ARG A O 1
ATOM 563 N N . MET A 1 73 ? -1.840 -5.315 -6.861 1.00 93.12 73 MET A N 1
ATOM 564 C CA . MET A 1 73 ? -1.276 -3.997 -7.162 1.00 93.12 73 MET A CA 1
ATOM 565 C C . MET A 1 73 ? 0.226 -3.958 -6.886 1.00 93.12 73 MET A C 1
ATOM 567 O O . MET A 1 73 ? 0.981 -3.502 -7.736 1.00 93.12 73 MET A O 1
ATOM 571 N N . SER A 1 74 ? 0.668 -4.478 -5.737 1.00 92.25 74 SER A N 1
ATOM 572 C CA . SER A 1 74 ? 2.092 -4.571 -5.414 1.00 92.25 74 SER A CA 1
ATOM 573 C C . SER A 1 74 ? 2.848 -5.434 -6.429 1.00 92.25 74 SER A C 1
ATOM 575 O O . SER A 1 74 ? 3.942 -5.069 -6.833 1.00 92.25 74 SER A O 1
ATOM 577 N N . MET A 1 75 ? 2.278 -6.551 -6.889 1.00 91.56 75 MET A N 1
ATOM 578 C CA . MET A 1 75 ? 2.897 -7.372 -7.937 1.00 91.56 75 MET A CA 1
ATOM 579 C C . MET A 1 75 ? 3.108 -6.592 -9.235 1.00 91.56 75 MET A C 1
ATOM 581 O O . MET A 1 75 ? 4.205 -6.609 -9.780 1.00 91.56 75 MET A O 1
ATOM 585 N N . GLU A 1 76 ? 2.080 -5.891 -9.707 1.00 90.62 76 GLU A N 1
ATOM 586 C CA . GLU A 1 76 ? 2.128 -5.133 -10.964 1.00 90.62 76 GLU A CA 1
ATOM 587 C C . GLU A 1 76 ? 3.101 -3.953 -10.880 1.00 90.62 76 GLU A C 1
ATOM 589 O O . GLU A 1 76 ? 3.855 -3.698 -11.814 1.00 90.62 76 GLU A O 1
ATOM 594 N N . LEU A 1 77 ? 3.152 -3.280 -9.729 1.00 88.56 77 LEU A N 1
ATOM 595 C CA . LEU A 1 77 ? 4.064 -2.163 -9.477 1.00 88.56 77 LEU A CA 1
ATOM 596 C C . LEU A 1 77 ? 5.543 -2.581 -9.536 1.00 88.56 77 LEU A C 1
ATOM 598 O O . LEU A 1 77 ? 6.396 -1.806 -9.973 1.00 88.56 77 LEU A O 1
ATOM 602 N N . TRP A 1 78 ? 5.826 -3.825 -9.144 1.00 86.38 78 TRP A N 1
ATOM 603 C CA . TRP A 1 78 ? 7.146 -4.455 -9.205 1.00 86.38 78 TRP A CA 1
ATOM 604 C C . TRP A 1 78 ? 7.338 -5.367 -10.428 1.00 86.38 78 TRP A C 1
ATOM 606 O O . TRP A 1 78 ? 8.352 -6.050 -10.523 1.00 86.38 78 TRP A O 1
ATOM 616 N N . LEU A 1 79 ? 6.388 -5.382 -11.373 1.00 87.06 79 LEU A N 1
ATOM 617 C CA . LEU A 1 79 ? 6.428 -6.198 -12.595 1.00 87.06 79 LEU A CA 1
ATOM 618 C C . LEU A 1 79 ? 6.611 -7.710 -12.339 1.00 87.06 79 LEU A C 1
ATOM 620 O O . LEU A 1 79 ? 7.229 -8.424 -13.131 1.00 87.06 79 LEU A O 1
ATOM 624 N N . TYR A 1 80 ? 6.055 -8.223 -11.240 1.00 87.56 80 TYR A N 1
ATOM 625 C CA . TYR A 1 80 ? 6.115 -9.640 -10.888 1.00 87.56 80 TYR A CA 1
ATOM 626 C C . TYR A 1 80 ? 4.911 -10.423 -11.424 1.00 87.56 80 TYR A C 1
ATOM 628 O O . TYR A 1 80 ? 3.773 -10.200 -11.020 1.00 87.56 80 TYR A O 1
ATOM 636 N N . GLU A 1 81 ? 5.168 -11.440 -12.251 1.00 85.31 81 GLU A N 1
ATOM 637 C CA . GLU A 1 81 ? 4.126 -12.365 -12.731 1.00 85.31 81 GLU A CA 1
ATOM 638 C C . GLU A 1 81 ? 3.620 -13.320 -11.634 1.00 85.31 81 GLU A C 1
ATOM 640 O O . GLU A 1 81 ? 2.473 -13.772 -11.658 1.00 85.31 81 GLU A O 1
ATOM 645 N N . ALA A 1 82 ? 4.477 -13.652 -10.664 1.00 86.00 82 ALA A N 1
ATOM 646 C CA . ALA A 1 82 ? 4.162 -14.524 -9.539 1.00 86.00 82 ALA A CA 1
ATOM 647 C C . ALA A 1 82 ? 5.026 -14.171 -8.324 1.00 86.00 82 ALA A C 1
ATOM 649 O O . ALA A 1 82 ? 6.165 -13.730 -8.467 1.00 86.00 82 ALA A O 1
ATOM 650 N N . VAL A 1 83 ? 4.501 -14.416 -7.122 1.00 87.06 83 VAL A N 1
ATOM 651 C CA . VAL A 1 83 ? 5.182 -14.091 -5.863 1.00 87.06 83 VAL A CA 1
ATOM 652 C C . VAL A 1 83 ? 5.214 -15.272 -4.901 1.00 87.06 83 VAL A C 1
ATOM 654 O O . VAL A 1 83 ? 4.383 -16.178 -4.950 1.00 87.06 83 VAL A O 1
ATOM 657 N N . CYS A 1 84 ? 6.220 -15.286 -4.029 1.00 90.88 84 CYS A N 1
ATOM 658 C CA . CYS A 1 84 ? 6.404 -16.332 -3.030 1.00 90.88 84 CYS A CA 1
ATOM 659 C C . CYS A 1 84 ? 5.715 -15.980 -1.701 1.00 90.88 84 CYS A C 1
ATOM 661 O O . CYS A 1 84 ? 5.282 -14.852 -1.476 1.00 90.88 84 CYS A O 1
ATOM 663 N N . ALA A 1 85 ? 5.679 -16.933 -0.766 1.00 90.44 85 ALA A N 1
ATOM 664 C CA . ALA A 1 85 ? 5.098 -16.719 0.561 1.00 90.44 85 ALA A CA 1
ATOM 665 C C . ALA A 1 85 ? 5.727 -15.536 1.330 1.00 90.44 85 ALA A C 1
ATOM 667 O O . ALA A 1 85 ? 5.036 -14.881 2.102 1.00 90.44 85 ALA A O 1
ATOM 668 N N . PHE A 1 86 ? 7.009 -15.222 1.106 1.00 88.88 86 PHE A N 1
ATOM 669 C CA . PHE A 1 86 ? 7.663 -14.082 1.760 1.00 88.88 86 PHE A CA 1
ATOM 670 C C . PHE A 1 86 ? 7.119 -12.731 1.298 1.00 88.88 86 PHE A C 1
ATOM 672 O O . PHE A 1 86 ? 7.016 -11.818 2.109 1.00 88.88 86 PHE A O 1
ATOM 679 N N . PHE A 1 87 ? 6.727 -12.618 0.030 1.00 91.69 87 PHE A N 1
ATOM 680 C CA . PHE A 1 87 ? 6.083 -11.413 -0.484 1.00 91.69 87 PHE A CA 1
ATOM 681 C C . PHE A 1 87 ? 4.761 -11.164 0.245 1.00 91.69 87 PHE A C 1
ATOM 683 O O . PHE A 1 87 ? 4.535 -10.079 0.769 1.00 91.69 87 PHE A O 1
ATOM 690 N N . HIS A 1 88 ? 3.931 -12.205 0.367 1.00 94.31 88 HIS A N 1
ATOM 691 C CA . HIS A 1 88 ? 2.680 -12.128 1.121 1.00 94.31 88 HIS A CA 1
ATOM 692 C C . HIS A 1 88 ? 2.917 -11.718 2.578 1.00 94.31 88 HIS A C 1
ATOM 694 O O . HIS A 1 88 ? 2.237 -10.829 3.073 1.00 94.31 88 HIS A O 1
ATOM 700 N N . LEU A 1 89 ? 3.927 -12.291 3.243 1.00 94.31 89 LEU A N 1
ATOM 701 C CA . LEU A 1 89 ? 4.291 -11.891 4.607 1.00 94.31 89 LEU A CA 1
ATOM 702 C C . LEU A 1 89 ? 4.710 -10.418 4.702 1.00 94.31 89 LEU A C 1
ATOM 704 O O . LEU A 1 89 ? 4.396 -9.766 5.695 1.00 94.31 89 LEU A O 1
ATOM 708 N N . GLY A 1 90 ? 5.398 -9.889 3.688 1.00 93.94 90 GLY A N 1
ATOM 709 C CA . GLY A 1 90 ? 5.744 -8.470 3.619 1.00 93.94 90 GLY A CA 1
ATOM 710 C C . GLY A 1 90 ? 4.506 -7.581 3.505 1.00 93.94 90 GLY A C 1
ATOM 711 O O . GLY A 1 90 ? 4.372 -6.622 4.264 1.00 93.94 90 GLY A O 1
ATOM 712 N N . VAL A 1 91 ? 3.568 -7.930 2.620 1.00 95.31 91 VAL A N 1
ATOM 713 C CA . VAL A 1 91 ? 2.298 -7.197 2.472 1.00 95.31 91 VAL A CA 1
ATOM 714 C C . VAL A 1 91 ? 1.467 -7.273 3.759 1.00 95.31 91 VAL A C 1
ATOM 716 O O . VAL A 1 91 ? 0.884 -6.278 4.187 1.00 95.31 91 VAL A O 1
ATOM 719 N N . GLU A 1 92 ? 1.447 -8.423 4.434 1.00 96.56 92 GLU A N 1
ATOM 720 C CA . GLU A 1 92 ? 0.803 -8.573 5.742 1.00 96.56 92 GLU A CA 1
ATOM 721 C C . GLU A 1 92 ? 1.457 -7.716 6.835 1.00 96.56 92 GLU A C 1
ATOM 723 O O . GLU A 1 92 ? 0.751 -7.186 7.696 1.00 96.56 92 GLU A O 1
ATOM 728 N N . ASP A 1 93 ? 2.788 -7.587 6.845 1.00 95.50 93 ASP A N 1
ATOM 729 C CA . ASP A 1 93 ? 3.491 -6.720 7.798 1.00 95.50 93 ASP A CA 1
ATOM 730 C C . ASP A 1 93 ? 3.160 -5.246 7.546 1.00 95.50 93 ASP A C 1
ATOM 732 O O . ASP A 1 93 ? 2.813 -4.525 8.483 1.00 95.50 93 ASP A O 1
ATOM 736 N N . ALA A 1 94 ? 3.155 -4.817 6.281 1.00 95.88 94 ALA A N 1
ATOM 737 C CA . ALA A 1 94 ? 2.715 -3.479 5.892 1.00 95.88 94 ALA A CA 1
ATOM 738 C C . ALA A 1 94 ? 1.258 -3.218 6.317 1.00 95.88 94 ALA A C 1
ATOM 740 O O . ALA A 1 94 ? 0.963 -2.195 6.938 1.00 95.88 94 ALA A O 1
ATOM 741 N N . ALA A 1 95 ? 0.358 -4.182 6.095 1.00 97.19 95 ALA A N 1
ATOM 742 C CA . ALA A 1 95 ? -1.028 -4.102 6.552 1.00 97.19 95 ALA A CA 1
ATOM 743 C C . ALA A 1 95 ? -1.136 -3.940 8.072 1.00 97.19 95 ALA A C 1
ATOM 745 O O . ALA A 1 95 ? -1.880 -3.088 8.553 1.00 97.19 95 ALA A O 1
ATOM 746 N N . LYS A 1 96 ? -0.356 -4.691 8.854 1.00 96.25 96 LYS A N 1
ATOM 747 C CA . LYS A 1 96 ? -0.333 -4.537 10.317 1.00 96.25 96 LYS A CA 1
ATOM 748 C C . LYS A 1 96 ? 0.183 -3.164 10.746 1.00 96.25 96 LYS A C 1
ATOM 750 O O . LYS A 1 96 ? -0.307 -2.628 11.733 1.00 96.25 96 LYS A O 1
ATOM 755 N N . ARG A 1 97 ? 1.130 -2.569 10.021 1.00 95.94 97 ARG A N 1
ATOM 756 C CA . ARG A 1 97 ? 1.654 -1.233 10.348 1.00 95.94 97 ARG A CA 1
ATOM 757 C C . ARG A 1 97 ? 0.655 -0.117 10.068 1.00 95.94 97 ARG A C 1
ATOM 759 O O . ARG A 1 97 ? 0.571 0.805 10.874 1.00 95.94 97 ARG A O 1
ATOM 766 N N . VAL A 1 98 ? -0.075 -0.202 8.957 1.00 96.69 98 VAL A N 1
ATOM 767 C CA . VAL A 1 98 ? -0.996 0.854 8.497 1.00 96.69 98 VAL A CA 1
ATOM 768 C C . VAL A 1 98 ? -2.406 0.683 9.064 1.00 96.69 98 VAL A C 1
ATOM 770 O O . VAL A 1 98 ? -3.029 1.655 9.472 1.00 96.69 98 VAL A O 1
ATOM 773 N 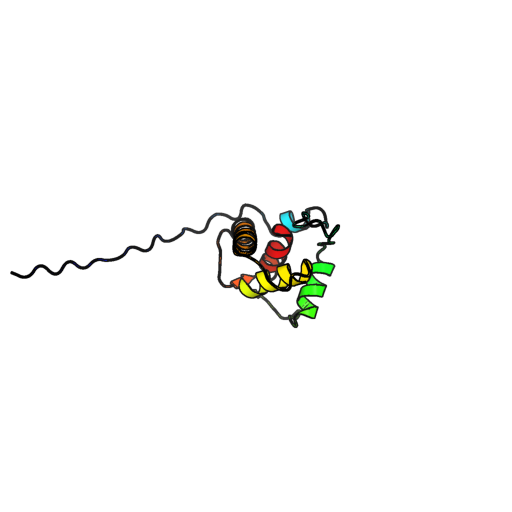N . HIS A 1 99 ? -2.906 -0.551 9.119 1.00 96.12 99 HIS A N 1
ATOM 774 C CA . HIS A 1 99 ? -4.272 -0.870 9.544 1.00 96.12 99 HIS A CA 1
ATOM 775 C C . HIS A 1 99 ? -4.338 -1.509 10.940 1.00 96.12 99 HIS A C 1
ATOM 777 O O . HIS A 1 99 ? -5.391 -1.537 11.571 1.00 96.12 99 HIS A O 1
ATOM 783 N N . GLY A 1 100 ? -3.223 -2.037 11.455 1.00 94.81 100 GLY A N 1
ATOM 784 C CA . GLY A 1 100 ? -3.177 -2.710 12.759 1.00 94.81 100 GLY A CA 1
ATOM 785 C C . GLY A 1 100 ? -3.462 -4.216 12.709 1.00 94.81 100 GLY A C 1
ATOM 786 O O . GLY A 1 100 ? -3.089 -4.963 13.614 1.00 94.81 100 GLY A O 1
ATOM 787 N N . VAL A 1 101 ? -4.077 -4.714 11.636 1.00 95.00 101 VAL A N 1
ATOM 788 C CA . VAL A 1 101 ? -4.348 -6.144 11.438 1.00 95.00 101 VAL A CA 1
ATOM 789 C C . VAL A 1 101 ? -4.363 -6.495 9.950 1.00 95.00 101 VAL A C 1
ATOM 791 O O . VAL A 1 101 ? -4.485 -5.629 9.085 1.00 95.00 101 VAL A O 1
ATOM 794 N N . VAL A 1 102 ? -4.230 -7.782 9.637 1.00 96.56 102 VAL A N 1
ATOM 795 C CA . VAL A 1 102 ? -4.540 -8.287 8.296 1.00 96.56 102 VAL A CA 1
ATOM 796 C C . VAL A 1 102 ? -6.053 -8.461 8.218 1.00 96.56 102 VAL A C 1
ATOM 798 O O . VAL A 1 102 ? -6.618 -9.258 8.966 1.00 96.56 102 VAL A O 1
ATOM 801 N N . ALA A 1 103 ? -6.693 -7.685 7.353 1.00 95.56 103 ALA A N 1
ATOM 802 C CA . ALA A 1 103 ? -8.126 -7.698 7.111 1.00 95.56 103 ALA A CA 1
ATOM 803 C C . ALA A 1 103 ? -8.388 -8.158 5.676 1.00 95.56 103 ALA A C 1
ATOM 805 O O . ALA A 1 103 ? -7.537 -8.000 4.804 1.00 95.56 103 ALA A O 1
ATOM 806 N N . ASP A 1 104 ? -9.572 -8.708 5.418 1.00 96.44 104 ASP A N 1
ATOM 807 C CA . ASP A 1 104 ? -9.954 -9.099 4.058 1.00 96.44 104 ASP A CA 1
ATOM 808 C C . ASP A 1 104 ? -10.156 -7.870 3.149 1.00 96.44 104 ASP A C 1
ATOM 810 O O . ASP A 1 104 ? -9.958 -7.957 1.935 1.00 96.44 104 ASP A O 1
ATOM 814 N N . GLU A 1 105 ? -10.504 -6.723 3.740 1.00 96.88 105 GLU A N 1
ATOM 815 C CA . GLU A 1 105 ? -10.818 -5.462 3.071 1.00 96.88 105 GLU A CA 1
ATOM 816 C C . GLU A 1 105 ? -10.351 -4.256 3.899 1.00 96.88 105 GLU A C 1
ATOM 818 O O . GLU A 1 105 ? -10.383 -4.282 5.129 1.00 96.88 105 GLU A O 1
ATOM 823 N N . TYR A 1 106 ? -9.938 -3.197 3.203 1.00 96.25 106 TYR A N 1
ATOM 824 C CA . TYR A 1 106 ? -9.407 -1.954 3.757 1.00 96.25 106 TYR A CA 1
ATOM 825 C C . TYR A 1 106 ? -10.091 -0.752 3.101 1.00 96.25 106 TYR A C 1
ATOM 827 O O . TYR A 1 106 ? -10.403 -0.820 1.908 1.00 96.25 106 TYR A O 1
ATOM 835 N N . PRO A 1 107 ? -10.266 0.378 3.809 1.00 96.44 107 PRO A N 1
ATOM 836 C CA . PRO A 1 107 ? -10.550 1.658 3.164 1.00 96.44 107 PRO A CA 1
ATOM 837 C C . PRO A 1 107 ? -9.521 1.941 2.063 1.00 96.44 107 PRO A C 1
ATOM 839 O O . PRO A 1 107 ? -8.335 1.670 2.257 1.00 96.44 107 PRO A O 1
ATOM 842 N N . LEU A 1 108 ? -9.946 2.503 0.926 1.00 94.38 108 LEU A N 1
ATOM 843 C CA . LEU A 1 108 ? -9.075 2.683 -0.245 1.00 94.38 108 LEU A CA 1
ATOM 844 C C . LEU A 1 108 ? -7.762 3.385 0.132 1.00 94.38 108 LEU A C 1
ATOM 846 O O . LEU A 1 108 ? -6.691 2.878 -0.181 1.00 94.38 108 LEU A O 1
ATOM 850 N N . GLY A 1 109 ? -7.836 4.497 0.869 1.00 94.69 109 GLY A N 1
ATOM 851 C CA . GLY A 1 109 ? -6.651 5.255 1.286 1.00 94.69 109 GLY A CA 1
ATOM 852 C C . GLY A 1 109 ? -5.657 4.443 2.124 1.00 94.69 109 GLY A C 1
ATOM 853 O O . GLY A 1 109 ? -4.450 4.574 1.934 1.00 94.69 109 GLY A O 1
ATOM 854 N N . GLU A 1 110 ? -6.149 3.565 3.002 1.00 96.75 110 GLU A N 1
ATOM 855 C CA . GLU A 1 110 ? -5.295 2.648 3.763 1.00 96.75 110 GLU A CA 1
ATOM 856 C C . GLU A 1 110 ? -4.715 1.561 2.863 1.00 96.75 110 GLU A C 1
ATOM 858 O O . GLU A 1 110 ? -3.530 1.272 2.953 1.00 96.75 110 GLU A O 1
ATOM 863 N N . GLY A 1 111 ? -5.505 1.006 1.944 1.00 96.25 111 GLY A N 1
ATOM 864 C CA . GLY A 1 111 ? -5.019 0.019 0.986 1.00 96.25 111 GLY A CA 1
ATOM 865 C C . GLY A 1 111 ? -3.904 0.545 0.079 1.00 96.25 111 GLY A C 1
ATOM 866 O O . GLY A 1 111 ? -2.892 -0.132 -0.094 1.00 96.25 111 GLY A O 1
ATOM 867 N N . LEU A 1 112 ? -4.036 1.773 -0.439 1.00 95.19 112 LEU A N 1
ATOM 868 C CA . LEU A 1 112 ? -2.975 2.419 -1.223 1.00 95.19 112 LEU A CA 1
ATOM 869 C C . LEU A 1 112 ? -1.730 2.685 -0.365 1.00 95.19 112 LEU A C 1
ATOM 871 O O . LEU A 1 112 ? -0.608 2.452 -0.813 1.00 95.19 112 LEU A O 1
ATOM 875 N N . ALA A 1 113 ? -1.920 3.108 0.888 1.00 95.94 113 ALA A N 1
ATOM 876 C CA . ALA A 1 113 ? -0.820 3.271 1.832 1.00 95.94 113 ALA A CA 1
ATOM 877 C C . ALA A 1 113 ? -0.135 1.933 2.166 1.00 95.94 113 ALA A C 1
ATOM 879 O O . ALA A 1 113 ? 1.080 1.894 2.304 1.00 95.94 113 ALA A O 1
ATOM 880 N N . ILE A 1 114 ? -0.859 0.815 2.238 1.00 96.50 114 ILE A N 1
ATOM 881 C CA . ILE A 1 114 ? -0.254 -0.511 2.436 1.00 96.50 114 ILE A CA 1
ATOM 882 C C . ILE A 1 114 ? 0.634 -0.884 1.245 1.00 96.50 114 ILE A C 1
ATOM 884 O O . ILE A 1 114 ? 1.750 -1.355 1.456 1.00 96.50 114 ILE A O 1
ATOM 888 N N . VAL A 1 115 ? 0.185 -0.637 0.007 1.00 94.75 115 VAL A N 1
ATOM 889 C CA . VAL A 1 115 ? 1.010 -0.867 -1.195 1.00 94.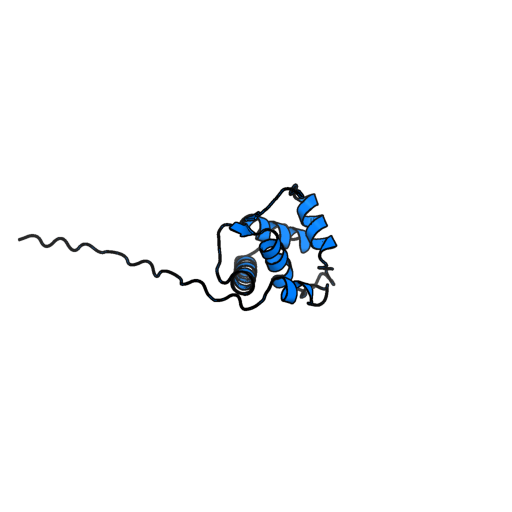75 115 VAL A CA 1
ATOM 890 C C . VAL A 1 115 ? 2.292 -0.042 -1.145 1.00 94.75 115 VAL A C 1
ATOM 892 O O . VAL A 1 115 ? 3.365 -0.578 -1.428 1.00 94.75 115 VAL A O 1
ATOM 895 N N . LYS A 1 116 ? 2.189 1.229 -0.740 1.00 93.50 116 LYS A N 1
ATOM 896 C CA . LYS A 1 116 ? 3.332 2.129 -0.566 1.00 93.50 116 LYS A CA 1
ATOM 897 C C . LYS A 1 116 ? 4.273 1.697 0.561 1.00 93.50 116 LYS A C 1
ATOM 899 O O . LYS A 1 116 ? 5.474 1.746 0.374 1.00 93.50 116 LYS A O 1
ATOM 904 N N . GLU A 1 117 ? 3.755 1.289 1.717 1.00 93.56 117 GLU A N 1
ATOM 905 C CA . GLU A 1 117 ? 4.570 0.859 2.865 1.00 93.56 117 GLU A CA 1
ATOM 906 C C . GLU A 1 117 ? 5.286 -0.471 2.603 1.00 93.56 117 GLU A C 1
ATOM 908 O O . GLU A 1 117 ? 6.369 -0.704 3.136 1.00 93.56 117 GLU A O 1
ATOM 913 N N . PHE A 1 118 ? 4.669 -1.360 1.822 1.00 91.88 118 PHE A N 1
ATOM 914 C CA . PHE A 1 118 ? 5.294 -2.608 1.397 1.00 91.88 118 PHE A CA 1
ATOM 915 C C . PHE A 1 118 ? 6.429 -2.374 0.393 1.00 91.88 118 PHE A C 1
ATOM 917 O O . PHE A 1 118 ? 7.458 -3.043 0.464 1.00 91.88 118 PHE A O 1
ATOM 924 N N . SER A 1 119 ? 6.209 -1.474 -0.564 1.00 85.62 119 SER A N 1
ATOM 925 C CA . SER A 1 119 ? 7.085 -1.273 -1.720 1.00 85.62 119 SER A CA 1
ATOM 926 C C . SER A 1 119 ? 8.270 -0.387 -1.357 1.00 85.62 119 SER A C 1
ATOM 928 O O . SER A 1 119 ? 9.409 -0.845 -1.562 1.00 85.62 119 SER A O 1
#

Secondary structure (DSSP, 8-state):
--------------PPPPPSS-HHHHHTS-SB---SSSS-PPB-SHHHHHHHHHHTT--TT--EEEHHHHHHHHHHHTT-S---HHHHHHHHHHHHHHHSS--SEEEHHHHHHHHHHH-

Foldseek 3Di:
DDDDDDPPPPDPDPPQAPAQDELVRLQPPPQWDDPPDPPDTQGNHPVLLVVLCVVVVHDPVDQKDFLVVLLVSLCVSVVHPDDDPVLSVLLQVLCCNHVRGRDRMDGPSSSSSSSSSSD